Protein AF-A0A2P4NZW6-F1 (afdb_monomer)

Solvent-accessible surface area (backbone atoms only — not comparable to full-atom values): 5683 Å² total; per-residue (Å²): 109,74,93,75,49,62,94,92,62,78,86,78,57,71,41,79,51,67,56,82,43,72,44,77,91,80,63,88,45,75,43,35,42,33,34,40,32,53,57,84,52,56,74,88,53,44,79,39,73,91,43,38,44,83,77,46,68,57,87,76,84,78,60,94,45,75,68,51,56,70,32,68,67,48,51,48,50,48,51,51,53,51,51,53,55,51,62,76,75,108

Mean predicted aligned error: 6.78 Å

pLDDT: mean 86.31, std 10.38, range [50.53, 96.0]

Organism: Rhizophagus irregularis (strain DAOM 181602 / DAOM 197198 / MUCL 43194) (NCBI:txid747089)

Nearest PDB structures (foldseek):
  5ym6-assembly2_C  TM=3.955E-01  e=2.758E+00  Porcine coronavirus HKU15
  5ym6-assembly1_B  TM=3.944E-01  e=3.544E+00  Porcine coronavirus HKU15
  6pkh-assembly1_A-2  TM=3.690E-01  e=8.528E+00  Danio rerio

Structure (mmCIF, N/CA/C/O backbone):
data_AF-A0A2P4NZW6-F1
#
_entry.id   AF-A0A2P4NZW6-F1
#
loop_
_atom_site.group_PDB
_atom_site.id
_atom_site.type_symbol
_atom_site.label_atom_id
_atom_site.label_alt_id
_atom_site.label_comp_id
_atom_site.label_asym_id
_atom_site.label_entity_id
_atom_site.label_seq_id
_atom_site.pdbx_PDB_ins_code
_atom_site.Cartn_x
_atom_site.Cartn_y
_atom_site.Cartn_z
_atom_site.occupancy
_atom_site.B_iso_or_equiv
_atom_site.auth_seq_id
_atom_site.auth_comp_id
_atom_site.auth_asym_id
_atom_site.auth_atom_id
_atom_site.pdbx_PDB_model_num
ATOM 1 N N . VAL A 1 1 ? 19.511 -12.707 -9.817 1.00 81.06 1 VAL A N 1
ATOM 2 C CA . VAL A 1 1 ? 18.324 -12.310 -10.609 1.00 81.06 1 VAL A CA 1
ATOM 3 C C . VAL A 1 1 ? 18.699 -12.002 -12.053 1.00 81.06 1 VAL A C 1
ATOM 5 O O . VAL A 1 1 ? 18.408 -12.834 -12.886 1.00 81.06 1 VAL A O 1
ATOM 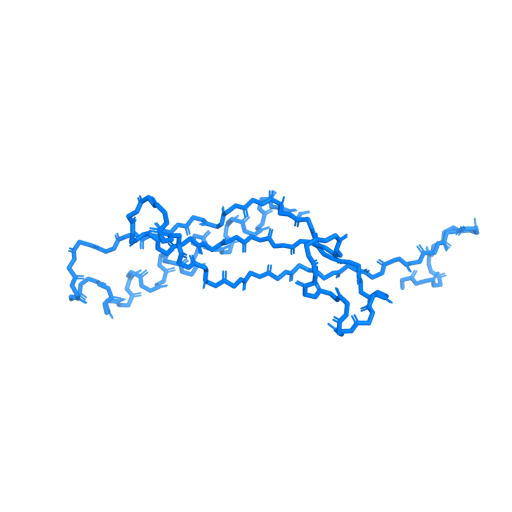8 N N . GLN A 1 2 ? 19.417 -10.919 -12.387 1.00 80.88 2 GLN A N 1
ATOM 9 C CA . GLN A 1 2 ? 19.725 -10.622 -13.805 1.00 80.88 2 GLN A CA 1
ATOM 10 C C . GLN A 1 2 ? 20.519 -11.737 -14.518 1.00 80.88 2 GLN A C 1
ATOM 12 O O . GLN A 1 2 ? 20.182 -12.110 -15.631 1.00 80.88 2 GLN A O 1
ATOM 17 N N . LYS A 1 3 ? 21.534 -12.315 -13.860 1.00 85.19 3 LYS A N 1
ATOM 18 C CA . LYS A 1 3 ? 22.355 -13.407 -14.426 1.00 85.19 3 LYS A CA 1
ATOM 19 C C . LYS A 1 3 ? 21.607 -14.737 -14.612 1.00 85.19 3 LYS A C 1
ATOM 21 O O . LYS A 1 3 ? 22.152 -15.641 -15.226 1.00 85.19 3 LYS A O 1
ATOM 26 N N . SER A 1 4 ? 20.409 -14.873 -14.042 1.00 92.25 4 SER A N 1
ATOM 27 C CA . SER A 1 4 ? 19.588 -16.087 -14.126 1.00 92.25 4 SER A CA 1
ATOM 28 C C . SER A 1 4 ? 18.399 -15.932 -15.078 1.00 92.25 4 SER A C 1
ATOM 30 O O . SER A 1 4 ? 17.557 -16.821 -15.133 1.00 92.25 4 SER A O 1
ATOM 32 N N . LEU A 1 5 ? 18.283 -14.795 -15.773 1.00 92.12 5 LEU A N 1
ATOM 33 C CA . LEU A 1 5 ? 17.213 -14.552 -16.734 1.00 92.12 5 LEU A CA 1
ATOM 34 C C . LEU A 1 5 ? 17.591 -15.070 -18.134 1.00 92.12 5 LEU A C 1
ATOM 36 O O . LEU A 1 5 ? 18.777 -15.107 -18.463 1.00 92.12 5 LEU A O 1
ATOM 40 N N . PRO A 1 6 ? 16.602 -15.434 -18.971 1.00 94.19 6 PRO A N 1
ATOM 41 C CA . PRO A 1 6 ? 16.833 -15.782 -20.370 1.00 94.19 6 PRO A CA 1
ATOM 42 C C . PRO A 1 6 ? 17.517 -14.654 -21.153 1.00 94.19 6 PRO A C 1
ATOM 44 O O . PRO A 1 6 ? 17.348 -13.471 -20.840 1.00 94.19 6 PRO A O 1
ATOM 47 N N . ASN A 1 7 ? 18.232 -15.010 -22.223 1.00 91.19 7 ASN A N 1
ATOM 48 C CA . ASN A 1 7 ? 18.812 -14.022 -23.131 1.00 91.19 7 ASN A CA 1
ATOM 49 C C . ASN A 1 7 ? 17.722 -13.094 -23.690 1.00 91.19 7 ASN A C 1
ATOM 51 O O . ASN A 1 7 ? 16.699 -13.553 -24.193 1.00 91.19 7 ASN A O 1
ATOM 55 N N . GLY A 1 8 ? 17.958 -11.784 -23.591 1.00 89.44 8 GLY A N 1
ATOM 56 C CA . GLY A 1 8 ? 17.015 -10.745 -24.012 1.00 89.44 8 GLY A CA 1
ATOM 57 C C . GLY A 1 8 ? 16.058 -10.247 -22.920 1.00 89.44 8 GLY A C 1
ATOM 58 O O . GLY A 1 8 ? 15.362 -9.262 -23.148 1.00 89.44 8 GLY A O 1
ATOM 59 N N . ALA A 1 9 ? 16.036 -10.856 -21.728 1.00 92.19 9 ALA A N 1
ATOM 60 C CA . ALA A 1 9 ? 15.221 -10.379 -20.611 1.00 92.19 9 ALA A CA 1
ATOM 61 C C . ALA A 1 9 ? 15.975 -9.378 -19.712 1.00 92.19 9 ALA A C 1
ATOM 63 O O . ALA A 1 9 ? 17.145 -9.560 -19.367 1.00 92.19 9 ALA A O 1
ATOM 64 N N . ASN A 1 10 ? 15.266 -8.335 -19.274 1.00 90.50 10 ASN A N 1
ATOM 65 C CA . ASN A 1 10 ? 15.786 -7.290 -18.391 1.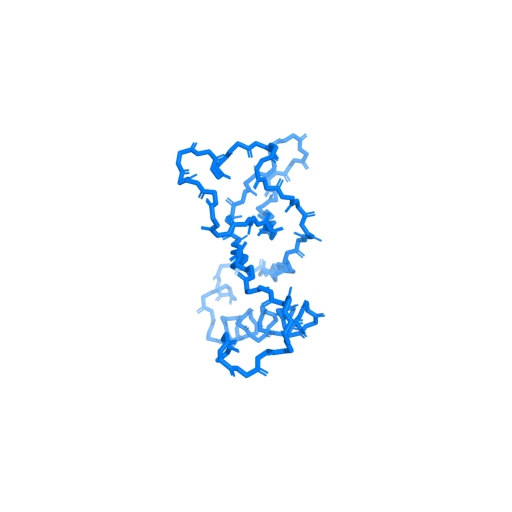00 90.50 10 ASN A CA 1
ATOM 66 C C . ASN A 1 10 ? 14.986 -7.230 -17.088 1.00 90.50 10 ASN A C 1
ATOM 68 O O . ASN A 1 10 ? 13.765 -7.380 -17.092 1.00 90.50 10 ASN A O 1
ATOM 72 N N . VAL A 1 11 ? 15.666 -6.960 -15.973 1.00 91.12 11 VAL A N 1
ATOM 73 C CA . VAL A 1 11 ? 15.002 -6.662 -14.700 1.00 91.12 11 VAL A CA 1
ATOM 74 C C . VAL A 1 11 ? 14.472 -5.230 -14.719 1.00 91.12 11 VAL A C 1
ATOM 76 O O . VAL A 1 11 ? 15.235 -4.277 -14.870 1.00 91.12 11 VAL A O 1
ATOM 79 N N . LEU A 1 12 ? 13.170 -5.076 -14.483 1.00 90.94 12 LEU A N 1
ATOM 80 C CA . LEU A 1 12 ? 12.552 -3.785 -14.199 1.00 90.94 12 LEU A CA 1
ATOM 81 C C . LEU A 1 12 ? 12.284 -3.670 -12.699 1.00 90.94 12 LEU A C 1
ATOM 83 O O . LEU A 1 12 ? 11.618 -4.517 -12.108 1.00 90.94 12 LEU A O 1
ATOM 87 N N . SER A 1 13 ? 12.805 -2.611 -12.081 1.00 92.38 13 SER A N 1
ATOM 88 C CA . SER A 1 13 ? 12.507 -2.313 -10.682 1.00 92.38 13 SER A CA 1
ATOM 89 C C . SER A 1 13 ? 11.119 -1.692 -10.559 1.00 92.38 13 SER A C 1
ATOM 91 O O . SER A 1 13 ? 10.765 -0.785 -11.316 1.00 92.38 13 SER A O 1
ATOM 93 N N . VAL A 1 14 ? 10.358 -2.153 -9.574 1.00 92.56 14 VAL A N 1
ATOM 94 C CA . VAL A 1 14 ? 9.031 -1.650 -9.219 1.00 92.56 14 VAL A CA 1
ATOM 95 C C . VAL A 1 14 ? 9.056 -1.221 -7.759 1.00 92.56 14 VAL A C 1
ATOM 97 O O . VAL A 1 14 ? 9.682 -1.864 -6.919 1.00 92.56 14 VAL A O 1
ATOM 100 N N . ILE A 1 15 ? 8.355 -0.134 -7.454 1.00 92.94 15 ILE A N 1
ATOM 101 C CA . ILE A 1 15 ? 8.139 0.349 -6.096 1.00 92.94 15 ILE A CA 1
ATOM 102 C C . ILE A 1 15 ? 6.636 0.353 -5.833 1.00 92.94 15 ILE A C 1
ATOM 104 O O . ILE A 1 15 ? 5.873 1.039 -6.517 1.00 92.94 15 ILE A O 1
ATOM 108 N N . LEU A 1 16 ? 6.236 -0.386 -4.802 1.00 90.50 16 LEU A N 1
ATOM 109 C CA . LEU A 1 16 ? 4.918 -0.288 -4.190 1.00 90.50 16 LEU A CA 1
ATOM 110 C C . LEU A 1 16 ? 5.039 0.571 -2.937 1.00 90.50 16 LEU A C 1
ATOM 112 O O . LEU A 1 16 ? 5.911 0.331 -2.101 1.00 90.50 16 LEU A O 1
ATOM 116 N N . TYR A 1 17 ? 4.177 1.570 -2.793 1.00 87.44 17 TYR A N 1
ATOM 117 C CA . TYR A 1 17 ? 4.112 2.348 -1.562 1.00 87.44 17 TYR A CA 1
ATOM 118 C C . TYR A 1 17 ? 2.673 2.710 -1.216 1.00 87.44 17 TYR A C 1
ATOM 120 O O . TYR A 1 17 ? 1.825 2.873 -2.090 1.00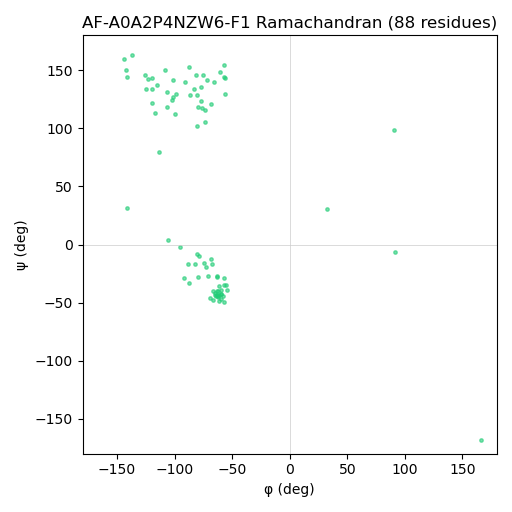 87.44 17 TYR A O 1
ATOM 128 N N . SER A 1 18 ? 2.405 2.836 0.080 1.00 86.12 18 SER A N 1
ATOM 129 C CA . SER A 1 18 ? 1.128 3.308 0.599 1.00 86.12 18 SER A CA 1
ATOM 130 C C . SER A 1 18 ? 1.375 4.496 1.512 1.00 86.12 18 SER A C 1
ATOM 132 O O . SER A 1 18 ? 2.273 4.452 2.352 1.00 86.12 18 SER A O 1
ATOM 134 N N . ASP A 1 19 ? 0.583 5.548 1.330 1.00 78.50 19 ASP A N 1
ATOM 135 C CA . ASP A 1 19 ? 0.555 6.708 2.214 1.00 78.50 19 ASP A CA 1
ATOM 136 C C . ASP A 1 19 ? -0.882 6.943 2.680 1.00 78.50 19 ASP A C 1
ATOM 138 O O . ASP A 1 19 ? -1.834 6.655 1.955 1.00 78.50 19 ASP A O 1
ATOM 142 N N . ALA A 1 20 ? -1.047 7.413 3.913 1.00 71.81 20 ALA A N 1
ATOM 143 C CA . ALA A 1 20 ? -2.356 7.712 4.470 1.00 71.81 20 ALA A CA 1
ATOM 144 C C . ALA A 1 20 ? -2.890 8.993 3.826 1.00 71.81 20 ALA A C 1
ATOM 146 O O . ALA A 1 20 ? -2.455 10.092 4.163 1.00 71.81 20 ALA A O 1
ATOM 147 N N . THR A 1 21 ? -3.861 8.871 2.926 1.00 69.75 21 THR A N 1
ATOM 148 C CA . THR A 1 21 ? -4.506 10.036 2.317 1.00 69.75 21 THR A CA 1
ATOM 149 C C . THR A 1 21 ? -5.850 10.278 2.981 1.00 69.75 21 THR A C 1
ATOM 151 O O . THR A 1 21 ? -6.692 9.382 3.069 1.00 69.75 21 THR A O 1
ATOM 154 N N . THR A 1 22 ? -6.069 11.500 3.453 1.00 63.09 22 THR A N 1
ATOM 155 C CA . THR A 1 22 ? -7.391 11.932 3.907 1.00 63.09 22 THR A CA 1
ATOM 156 C C . THR A 1 22 ? -8.218 12.281 2.678 1.00 63.09 22 THR A C 1
ATOM 158 O O . THR A 1 22 ? -7.848 13.188 1.937 1.00 63.09 22 THR A O 1
ATOM 161 N N . ARG A 1 23 ? -9.330 11.575 2.451 1.00 63.28 23 ARG A N 1
ATOM 162 C CA . ARG A 1 23 ? -10.301 11.957 1.421 1.00 63.28 23 ARG A CA 1
ATOM 163 C C . ARG A 1 23 ? -11.178 13.075 1.988 1.00 63.28 23 ARG A C 1
ATOM 165 O O . ARG A 1 23 ? -12.041 12.833 2.832 1.00 63.28 23 ARG A O 1
ATOM 172 N N . ASP A 1 24 ? -10.910 14.310 1.586 1.00 55.22 24 ASP A N 1
ATOM 173 C CA . ASP A 1 24 ? -11.581 15.520 2.084 1.00 55.22 24 ASP A CA 1
ATOM 174 C C . ASP A 1 24 ? -12.962 15.753 1.443 1.00 55.22 24 ASP A C 1
ATOM 176 O O . ASP A 1 24 ? -13.859 16.269 2.105 1.00 55.22 24 ASP A O 1
ATOM 180 N N . HIS A 1 25 ? -13.180 15.277 0.215 1.00 57.31 25 HIS A N 1
ATOM 181 C CA . HIS A 1 25 ? -14.414 15.522 -0.540 1.00 57.31 25 HIS A CA 1
ATOM 182 C C . HIS A 1 25 ? -15.669 14.766 -0.058 1.00 57.31 25 HIS A C 1
ATOM 184 O O . HIS A 1 25 ? -16.774 15.173 -0.403 1.00 57.31 25 HIS A O 1
ATOM 190 N N . LEU A 1 26 ? -15.545 13.671 0.709 1.00 57.38 26 LEU A N 1
ATOM 191 C CA . LEU A 1 26 ? -16.694 12.807 1.052 1.00 57.38 26 LEU A CA 1
ATOM 192 C C . LEU A 1 26 ? -16.673 12.268 2.494 1.00 57.38 26 LEU A C 1
ATOM 194 O O . LEU A 1 26 ? -17.151 11.172 2.774 1.00 57.38 26 LEU A O 1
ATOM 198 N N . GLY A 1 27 ? -16.116 13.048 3.422 1.00 50.53 27 GLY A N 1
ATOM 199 C CA . GLY A 1 27 ? -16.187 12.765 4.854 1.00 50.53 27 GLY A CA 1
ATOM 200 C C . GLY A 1 27 ? -15.038 11.910 5.381 1.00 50.53 27 GLY A C 1
ATOM 201 O O . GLY A 1 27 ? -15.080 10.688 5.302 1.00 50.53 27 GLY A O 1
ATOM 202 N N . LYS A 1 28 ? -14.048 12.592 5.978 1.00 60.09 28 LYS A N 1
ATOM 203 C CA . LYS A 1 28 ? -13.148 12.209 7.098 1.00 60.09 28 LYS A CA 1
ATOM 204 C C . LYS A 1 28 ? -12.744 10.731 7.240 1.00 60.09 28 LYS A C 1
ATOM 206 O O . LYS A 1 28 ? -12.482 10.258 8.346 1.00 60.09 28 LYS A O 1
ATOM 211 N N . THR A 1 29 ? -12.661 9.994 6.147 1.00 59.59 29 THR A N 1
ATOM 212 C CA . THR A 1 29 ? -12.154 8.631 6.117 1.00 59.59 29 THR A CA 1
ATOM 213 C C . THR A 1 29 ? -10.722 8.728 5.624 1.00 59.59 29 THR A C 1
ATOM 215 O O . THR A 1 29 ? -10.436 9.179 4.517 1.00 59.59 29 THR A O 1
ATOM 218 N N . SER A 1 30 ? -9.788 8.411 6.521 1.00 66.12 30 SER A N 1
ATOM 219 C CA . SER A 1 30 ? -8.416 8.149 6.107 1.00 66.12 30 SER A CA 1
ATOM 220 C C . SER A 1 30 ? -8.466 6.845 5.333 1.00 66.12 30 SER A C 1
ATOM 222 O O . SER A 1 30 ? -8.938 5.851 5.877 1.00 66.12 30 SER A O 1
ATOM 224 N N . GLU A 1 31 ? -8.052 6.885 4.075 1.00 78.94 31 GLU A N 1
ATOM 225 C CA . GLU A 1 31 ? -7.877 5.722 3.215 1.00 78.94 31 GLU A CA 1
ATOM 226 C C . GLU A 1 31 ? -6.370 5.510 3.015 1.00 78.94 31 GLU A C 1
ATOM 228 O O . GLU A 1 31 ? -5.581 6.457 3.062 1.00 78.94 31 GLU A O 1
ATOM 233 N N . HIS A 1 32 ? -5.953 4.261 2.817 1.00 84.75 32 HIS A N 1
ATOM 234 C CA . HIS A 1 32 ? -4.554 3.911 2.573 1.00 84.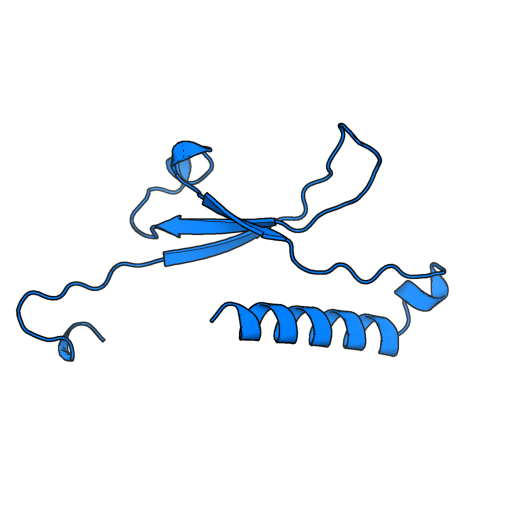75 32 HIS A CA 1
ATOM 235 C C . HIS A 1 32 ? -4.420 3.368 1.147 1.00 84.75 32 HIS A C 1
ATOM 237 O O . HIS A 1 32 ? -4.422 2.148 0.961 1.00 84.75 32 HIS A O 1
ATOM 243 N N . PRO A 1 33 ? -4.365 4.239 0.122 1.00 88.69 33 PRO A N 1
ATOM 244 C CA . PRO A 1 33 ? -4.116 3.808 -1.245 1.00 88.69 33 PRO A CA 1
ATOM 245 C C . PRO A 1 33 ? -2.762 3.106 -1.359 1.00 88.69 33 PRO A C 1
ATOM 247 O O . PRO A 1 33 ? -1.810 3.439 -0.651 1.00 88.69 33 PRO A O 1
ATOM 250 N N . ILE A 1 34 ? -2.677 2.149 -2.274 1.00 90.06 34 ILE A N 1
ATOM 251 C CA . ILE A 1 34 ? -1.437 1.518 -2.717 1.00 90.06 34 ILE A CA 1
ATOM 252 C C . ILE A 1 34 ? -1.138 2.056 -4.105 1.00 90.06 34 ILE A C 1
ATOM 254 O O . ILE A 1 34 ? -1.915 1.855 -5.039 1.00 90.06 34 ILE A O 1
ATOM 258 N N . TYR A 1 35 ? -0.002 2.726 -4.239 1.00 91.44 35 TYR A N 1
ATOM 259 C CA . TYR A 1 35 ? 0.499 3.198 -5.514 1.00 91.44 35 TYR A CA 1
ATOM 260 C C . TYR A 1 35 ? 1.598 2.280 -6.036 1.00 91.44 35 TYR A C 1
ATOM 262 O O . TYR A 1 35 ? 2.468 1.825 -5.293 1.00 91.44 35 TYR A O 1
ATOM 270 N N . PHE A 1 36 ? 1.571 2.076 -7.345 1.00 92.25 36 PHE A N 1
ATOM 271 C CA . PHE A 1 36 ? 2.586 1.391 -8.127 1.00 92.25 36 PHE A CA 1
ATOM 272 C C . PHE A 1 36 ? 3.374 2.418 -8.941 1.00 92.25 36 PHE A C 1
ATOM 274 O O . PHE A 1 36 ? 2.783 3.265 -9.612 1.00 92.25 36 PHE A O 1
ATOM 281 N N . THR A 1 37 ? 4.703 2.357 -8.901 1.00 94.62 37 THR A N 1
ATOM 282 C CA . THR A 1 37 ? 5.584 3.168 -9.755 1.00 94.62 37 THR A CA 1
ATOM 283 C C . THR A 1 37 ? 6.816 2.371 -10.170 1.00 94.62 37 THR A C 1
ATOM 285 O O . THR A 1 37 ? 7.186 1.390 -9.525 1.00 94.62 37 THR A O 1
ATOM 288 N N . LEU A 1 38 ? 7.473 2.795 -11.246 1.00 94.00 38 LEU A N 1
ATOM 289 C CA . LEU A 1 38 ? 8.713 2.174 -11.693 1.00 94.00 38 LEU A CA 1
ATOM 290 C C . LEU A 1 38 ? 9.902 2.751 -10.919 1.00 94.00 38 LEU A C 1
ATOM 292 O O . LEU A 1 38 ? 10.050 3.966 -10.764 1.00 94.00 38 LEU A O 1
ATOM 296 N N . GLY A 1 39 ? 10.783 1.871 -10.454 1.00 92.44 39 GLY A N 1
ATOM 297 C CA . GLY A 1 39 ? 11.964 2.237 -9.674 1.00 92.44 39 GLY A CA 1
ATOM 298 C C . GLY A 1 39 ? 13.018 3.011 -10.468 1.00 92.44 39 GLY A C 1
ATOM 299 O O . GLY A 1 39 ? 13.863 3.669 -9.868 1.00 92.44 39 GLY A O 1
ATOM 300 N N . ASN A 1 40 ? 12.951 2.985 -11.802 1.00 91.50 40 ASN A N 1
ATOM 301 C CA . ASN A 1 40 ? 13.824 3.763 -12.684 1.00 91.50 40 ASN A CA 1
ATOM 302 C C . ASN A 1 40 ? 13.384 5.234 -12.844 1.00 91.50 40 ASN A C 1
ATOM 304 O O . ASN A 1 40 ? 14.120 6.028 -13.429 1.00 91.50 40 ASN A O 1
ATOM 308 N N . ILE A 1 41 ? 12.212 5.626 -12.332 1.00 92.62 41 ILE A N 1
ATOM 309 C CA . ILE A 1 41 ? 11.748 7.015 -12.378 1.00 92.62 41 ILE A CA 1
ATOM 310 C C . ILE A 1 41 ? 12.416 7.813 -11.247 1.00 92.62 41 ILE A C 1
ATOM 312 O O . ILE A 1 41 ? 12.364 7.449 -10.068 1.00 92.62 41 ILE A O 1
ATOM 316 N N . VAL A 1 42 ? 13.013 8.957 -11.592 1.00 91.75 42 VAL A N 1
ATOM 317 C CA . VAL A 1 42 ? 13.625 9.881 -10.621 1.00 91.75 42 VAL A CA 1
ATOM 318 C C . VAL A 1 42 ? 12.622 10.329 -9.547 1.00 91.75 42 VAL A C 1
ATOM 320 O O . VAL A 1 42 ? 11.439 10.538 -9.826 1.00 91.75 42 VAL A O 1
ATOM 323 N N . SER A 1 43 ? 13.083 10.496 -8.302 1.00 87.25 43 SER A N 1
ATOM 324 C CA . SER A 1 43 ? 12.222 10.807 -7.143 1.00 87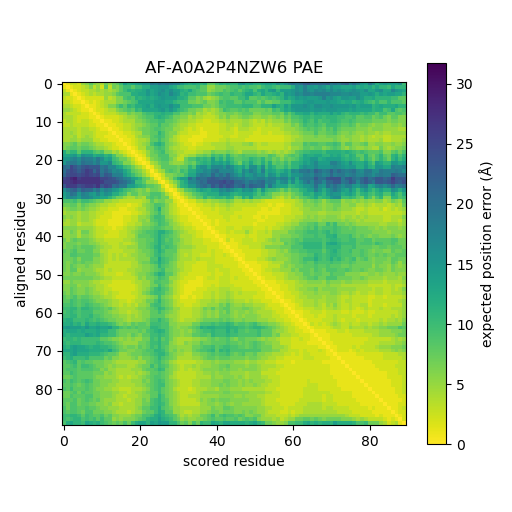.25 43 SER A CA 1
ATOM 325 C C . SER A 1 43 ? 11.350 12.049 -7.350 1.00 87.25 43 SER A C 1
ATOM 327 O O . SER A 1 43 ? 10.168 12.025 -7.015 1.00 87.25 43 SER A O 1
ATOM 329 N N . CYS A 1 44 ? 11.888 13.098 -7.981 1.00 88.94 44 CYS A N 1
ATOM 330 C CA . CYS A 1 44 ? 11.153 14.332 -8.268 1.00 88.94 44 CYS A CA 1
ATOM 331 C C . CYS A 1 44 ? 9.963 14.129 -9.226 1.00 88.94 44 CYS A C 1
ATOM 333 O O . CYS A 1 44 ? 8.983 14.870 -9.154 1.00 88.94 44 CYS A O 1
ATOM 335 N N . ARG A 1 45 ? 10.014 13.113 -10.099 1.00 90.62 45 ARG A N 1
ATOM 336 C CA . ARG A 1 45 ? 8.926 12.773 -11.029 1.00 90.62 45 ARG A CA 1
ATOM 337 C C . ARG A 1 45 ? 7.959 11.740 -10.457 1.00 90.62 45 ARG A C 1
ATOM 339 O O . ARG A 1 45 ? 6.781 11.808 -10.787 1.00 90.62 45 ARG A O 1
ATOM 346 N N . ARG A 1 46 ? 8.403 10.852 -9.558 1.00 89.44 46 ARG A N 1
ATOM 347 C CA . ARG A 1 46 ? 7.573 9.778 -8.964 1.00 89.44 46 ARG A CA 1
ATOM 348 C C . ARG A 1 46 ? 6.311 10.264 -8.245 1.00 89.44 46 ARG A C 1
ATOM 350 O O . ARG A 1 46 ? 5.316 9.547 -8.215 1.00 89.44 46 ARG A O 1
ATOM 357 N N . ASN A 1 47 ? 6.320 11.480 -7.700 1.00 84.19 47 ASN A N 1
ATOM 358 C CA . ASN A 1 47 ? 5.151 12.030 -7.006 1.00 84.19 47 ASN A CA 1
ATOM 359 C C . ASN A 1 47 ? 4.066 12.571 -7.947 1.00 84.19 47 ASN A C 1
ATOM 361 O O . ASN A 1 47 ? 2.961 12.868 -7.487 1.00 84.19 47 ASN A O 1
ATOM 365 N N . ARG A 1 48 ? 4.343 12.692 -9.250 1.00 90.94 48 ARG A N 1
ATOM 366 C CA . ARG A 1 48 ? 3.366 13.183 -10.223 1.00 90.94 48 ARG A CA 1
ATOM 367 C C . ARG A 1 48 ? 2.313 12.111 -10.536 1.00 90.94 48 ARG A C 1
ATOM 369 O O . ARG A 1 48 ? 2.668 10.937 -10.603 1.00 90.94 48 ARG A O 1
ATOM 376 N N . PRO A 1 49 ? 1.044 12.492 -10.786 1.00 88.00 49 PRO A N 1
ATOM 377 C CA . PRO A 1 49 ? -0.033 11.540 -11.071 1.00 88.00 49 PRO A CA 1
ATOM 378 C C . PRO A 1 49 ? 0.260 10.595 -12.242 1.00 88.00 49 PRO A C 1
ATOM 380 O O . PRO A 1 49 ? -0.105 9.436 -12.181 1.00 88.00 49 PRO A O 1
ATOM 383 N N . TYR A 1 50 ? 0.970 11.054 -13.275 1.00 89.81 50 TYR A N 1
ATOM 384 C CA . TYR A 1 50 ? 1.317 10.226 -14.437 1.00 89.81 50 TYR A CA 1
ATOM 385 C C . TYR A 1 50 ? 2.434 9.203 -14.169 1.00 89.81 50 TYR A C 1
ATOM 387 O O . TYR A 1 50 ? 2.649 8.301 -14.970 1.00 89.81 50 TYR A O 1
ATOM 395 N N . ALA A 1 51 ? 3.194 9.362 -13.082 1.00 91.94 51 ALA A N 1
ATOM 396 C CA . ALA A 1 51 ? 4.324 8.497 -12.749 1.00 91.94 51 ALA A CA 1
ATOM 397 C C . ALA A 1 51 ? 3.940 7.368 -11.784 1.00 91.94 51 ALA A C 1
ATOM 399 O O . ALA A 1 51 ? 4.792 6.553 -11.422 1.00 91.94 51 ALA A O 1
ATOM 400 N N . LYS A 1 52 ? 2.681 7.334 -11.335 1.00 91.12 52 LYS A N 1
ATOM 401 C CA . LYS A 1 52 ? 2.166 6.350 -10.388 1.00 91.12 52 LYS A CA 1
ATOM 402 C C . LYS A 1 52 ? 0.753 5.929 -10.758 1.00 91.12 52 LYS A C 1
ATOM 404 O O . LYS A 1 52 ? -0.047 6.743 -11.196 1.00 91.12 52 LYS A O 1
ATOM 409 N N . ILE A 1 53 ? 0.438 4.665 -10.531 1.00 91.81 53 ILE A N 1
ATOM 410 C CA . ILE A 1 53 ? -0.893 4.103 -10.763 1.00 91.81 53 ILE A CA 1
ATOM 411 C C . ILE A 1 53 ? -1.467 3.684 -9.413 1.00 91.81 53 ILE A C 1
ATOM 413 O O . ILE A 1 53 ? -0.745 3.128 -8.586 1.00 91.81 53 ILE A O 1
ATOM 417 N N . LEU A 1 54 ? -2.745 3.976 -9.165 1.00 90.62 54 LEU A N 1
ATOM 418 C CA . LEU A 1 54 ? -3.459 3.463 -7.996 1.00 90.62 54 LEU A CA 1
ATOM 419 C C . LEU A 1 54 ? -3.805 1.991 -8.242 1.00 90.62 54 LEU A C 1
ATOM 421 O O . LEU A 1 54 ? -4.552 1.686 -9.166 1.00 90.62 54 LEU A O 1
ATOM 425 N N . LEU A 1 55 ? -3.265 1.095 -7.419 1.00 90.69 55 LEU A N 1
ATOM 426 C CA . LEU A 1 55 ? -3.525 -0.343 -7.509 1.00 90.69 55 LEU A CA 1
ATOM 427 C C . LEU A 1 55 ? -4.770 -0.747 -6.708 1.00 90.69 55 LEU A C 1
ATOM 429 O O . LEU A 1 55 ? -5.494 -1.660 -7.087 1.00 90.69 55 LEU A O 1
ATOM 433 N N . GLY A 1 56 ? -5.025 -0.059 -5.596 1.00 89.38 56 GLY A N 1
ATOM 434 C CA . GLY A 1 56 ? -6.163 -0.331 -4.728 1.00 89.38 56 GLY A CA 1
ATOM 435 C C . GLY A 1 56 ? -6.032 0.354 -3.375 1.00 89.38 56 GLY A C 1
ATOM 436 O O . GLY A 1 56 ? -5.155 1.193 -3.172 1.00 89.38 56 GLY 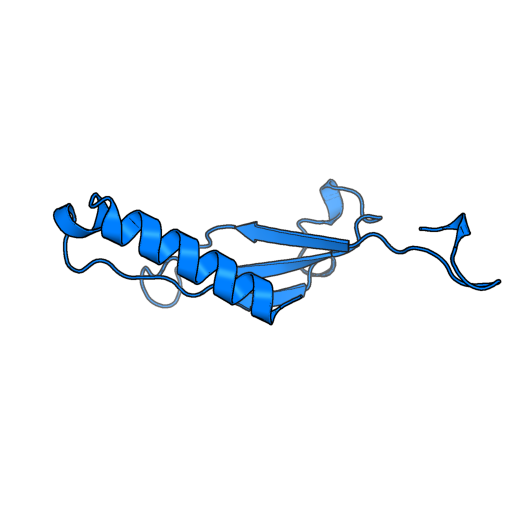A O 1
ATOM 437 N N . TYR A 1 57 ? -6.900 -0.025 -2.442 1.00 87.62 57 TYR A N 1
ATOM 438 C CA . TYR A 1 57 ? -6.939 0.517 -1.087 1.00 87.62 57 TYR A CA 1
ATOM 439 C C . TYR A 1 57 ? -6.700 -0.591 -0.066 1.00 87.62 57 TYR A C 1
ATOM 441 O O . TYR A 1 57 ? -7.313 -1.655 -0.143 1.00 87.62 57 TYR A O 1
ATOM 449 N N . LEU A 1 58 ? -5.831 -0.338 0.914 1.00 87.19 58 LEU A N 1
ATOM 450 C CA . LEU A 1 58 ? -5.641 -1.255 2.033 1.00 87.19 58 LEU A CA 1
ATOM 451 C C . LEU A 1 58 ? -6.855 -1.221 2.968 1.00 87.19 58 LEU A C 1
ATOM 453 O O . LEU A 1 58 ? -7.392 -0.143 3.245 1.00 87.19 58 LEU A O 1
ATOM 457 N N . PRO A 1 59 ? -7.264 -2.380 3.512 1.00 86.19 59 PRO A N 1
ATOM 458 C CA . PRO A 1 59 ? -8.364 -2.453 4.457 1.00 86.19 59 PRO A CA 1
ATOM 459 C C . PRO A 1 59 ? -8.020 -1.736 5.766 1.00 86.19 59 PRO A C 1
ATOM 461 O O . PRO A 1 59 ? -6.917 -1.849 6.308 1.00 86.19 59 PRO A O 1
ATOM 464 N N . ILE A 1 60 ? -9.002 -1.015 6.308 1.00 86.06 60 ILE A N 1
ATOM 465 C CA . ILE A 1 60 ? -8.836 -0.215 7.522 1.00 86.06 60 ILE A CA 1
ATOM 466 C C . ILE A 1 60 ? -9.747 -0.752 8.603 1.00 86.06 60 ILE A C 1
ATOM 468 O O . ILE A 1 60 ? -10.969 -0.635 8.541 1.00 86.06 60 ILE A O 1
ATOM 472 N N . LEU A 1 61 ? -9.121 -1.301 9.640 1.00 88.31 61 LEU A N 1
ATOM 473 C CA . LEU A 1 61 ? -9.832 -1.715 10.833 1.00 88.31 61 LEU A CA 1
ATOM 474 C C . LEU A 1 61 ? -10.238 -0.472 11.636 1.00 88.31 61 LEU A C 1
ATOM 476 O O . LEU A 1 61 ? -9.381 0.273 12.124 1.00 88.31 61 LEU A O 1
ATOM 480 N N . LYS A 1 62 ? -11.546 -0.248 11.776 1.00 88.25 62 LYS A N 1
ATOM 481 C CA . LYS A 1 62 ? -12.096 0.816 12.621 1.00 88.25 62 LYS A CA 1
ATOM 482 C C . LYS A 1 62 ? -12.240 0.298 14.050 1.00 88.25 62 LYS A C 1
ATOM 484 O O . LYS A 1 62 ? -12.800 -0.770 14.275 1.00 88.25 62 LYS A O 1
ATOM 489 N N . ALA A 1 63 ? -11.711 1.052 15.009 1.00 90.50 63 ALA A N 1
ATOM 490 C CA . ALA A 1 63 ? -11.960 0.789 16.420 1.00 90.50 63 ALA A CA 1
ATOM 491 C C . ALA A 1 63 ? -13.312 1.389 16.814 1.00 90.50 63 ALA A C 1
ATOM 493 O O . ALA A 1 63 ? -13.668 2.462 16.327 1.00 90.50 63 ALA A O 1
ATOM 494 N N . LYS A 1 64 ? -14.016 0.721 17.725 1.00 91.00 64 LYS A N 1
ATOM 495 C CA . LYS A 1 64 ? -15.226 1.230 18.371 1.00 91.00 64 LYS A CA 1
ATOM 496 C C . LYS A 1 64 ? -14.901 2.425 19.269 1.00 91.00 64 LYS A C 1
ATOM 498 O O . LYS A 1 64 ? -15.523 3.467 19.142 1.00 91.00 64 LYS A O 1
ATOM 503 N N . ASP A 1 65 ? -13.859 2.283 20.093 1.00 94.19 65 ASP A N 1
ATOM 504 C CA . ASP A 1 65 ? -13.459 3.264 21.106 1.00 94.19 65 ASP A CA 1
ATOM 505 C C . ASP A 1 65 ? -11.931 3.465 21.143 1.00 94.19 65 ASP A C 1
ATOM 507 O O . ASP A 1 65 ? -11.149 2.629 20.670 1.00 94.19 65 ASP A O 1
ATOM 511 N N . ILE A 1 66 ? -11.473 4.560 21.765 1.00 92.31 66 ILE A N 1
ATOM 512 C CA . ILE A 1 66 ? -10.036 4.872 21.926 1.00 92.31 66 ILE A CA 1
ATOM 513 C C . ILE A 1 66 ? -9.317 3.786 22.741 1.00 92.31 66 ILE A C 1
ATOM 515 O O . ILE A 1 66 ? -8.164 3.453 22.450 1.00 92.31 66 ILE A O 1
ATOM 519 N N . SER A 1 67 ? -9.996 3.204 23.734 1.00 93.19 67 SER A N 1
ATOM 520 C CA . SER A 1 67 ? -9.470 2.101 24.546 1.00 93.19 67 SER A CA 1
ATOM 521 C C . SER A 1 67 ? -9.173 0.871 23.683 1.00 93.19 67 SER A C 1
ATOM 523 O O . SER A 1 67 ? -8.056 0.349 23.714 1.00 93.19 67 SER A O 1
ATOM 525 N N . GLN A 1 68 ? -10.119 0.470 22.828 1.00 93.12 68 GLN A N 1
ATOM 526 C CA . GLN A 1 68 ? -9.942 -0.641 21.897 1.00 93.12 68 GLN A CA 1
ATOM 527 C C . GLN A 1 68 ? -8.794 -0.362 20.924 1.00 93.12 68 GLN A C 1
ATOM 529 O O . GLN A 1 68 ? -7.946 -1.227 20.726 1.00 93.12 68 GLN A O 1
ATOM 534 N N . LYS A 1 69 ? -8.700 0.861 20.385 1.00 91.00 69 LYS A N 1
ATOM 535 C CA . LYS A 1 69 ? -7.605 1.266 19.486 1.00 91.00 69 LYS A CA 1
ATOM 536 C C . LYS A 1 69 ? -6.219 1.087 20.120 1.00 91.00 69 LYS A C 1
ATOM 538 O O . LYS A 1 69 ? -5.264 0.756 19.418 1.00 91.00 69 LYS A O 1
ATOM 543 N N . ARG A 1 70 ? -6.097 1.306 21.436 1.00 92.12 70 ARG A N 1
ATOM 544 C CA . ARG A 1 70 ? -4.844 1.145 22.201 1.00 92.12 70 ARG A CA 1
ATOM 545 C C . ARG A 1 70 ? -4.561 -0.307 22.606 1.00 92.12 70 ARG A C 1
ATOM 547 O O . ARG A 1 70 ? -3.412 -0.633 22.916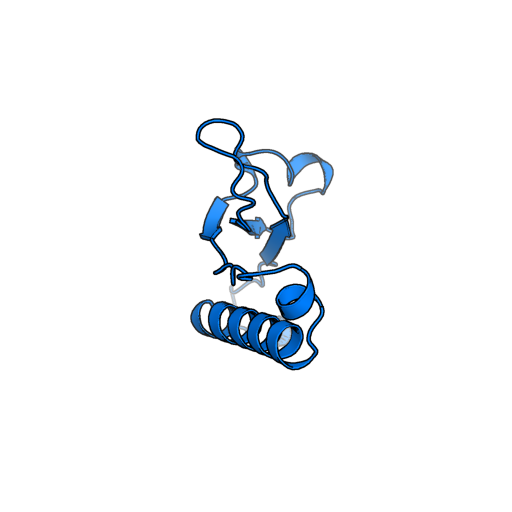 1.00 92.12 70 ARG A O 1
ATOM 554 N N . SER A 1 71 ? -5.563 -1.187 22.559 1.00 95.94 71 SER A N 1
ATOM 555 C CA . SER A 1 71 ? -5.409 -2.599 22.912 1.00 95.94 71 SER A CA 1
ATOM 556 C C . SER A 1 71 ? -4.332 -3.296 22.073 1.00 95.94 71 SER A C 1
ATOM 558 O O . SER A 1 71 ? -4.158 -3.044 20.876 1.00 95.94 71 SER A O 1
ATOM 560 N N . LYS A 1 72 ? -3.596 -4.221 22.700 1.00 96.00 72 LYS A N 1
ATOM 561 C CA . LYS A 1 72 ? -2.600 -5.059 22.017 1.00 96.00 72 LYS A CA 1
ATOM 562 C C . LYS A 1 72 ? -3.257 -5.961 20.968 1.00 96.00 72 LYS A C 1
ATOM 564 O O . LYS A 1 72 ? -2.718 -6.075 19.872 1.00 96.00 72 LYS A O 1
ATOM 569 N N . SER A 1 73 ? -4.428 -6.530 21.267 1.00 94.81 73 SER A N 1
ATOM 570 C CA . SER A 1 73 ? -5.160 -7.401 20.338 1.00 94.81 73 SER A CA 1
ATOM 571 C C . SER A 1 73 ? -5.590 -6.655 19.077 1.00 94.81 73 SER A C 1
ATOM 573 O O . SER A 1 73 ? -5.379 -7.147 17.976 1.00 94.81 73 SER A O 1
ATOM 575 N N . PHE A 1 74 ? -6.094 -5.427 19.221 1.00 94.69 74 PHE A N 1
ATOM 576 C CA . PHE A 1 74 ? -6.485 -4.589 18.087 1.00 94.69 74 PHE A CA 1
ATOM 577 C C . PHE A 1 74 ? -5.291 -4.216 17.201 1.00 94.69 74 PHE A C 1
ATOM 579 O O . PHE A 1 74 ? -5.361 -4.322 15.978 1.00 94.69 74 PHE A O 1
ATOM 586 N N . ARG A 1 75 ? -4.159 -3.827 17.806 1.00 92.25 75 ARG A N 1
ATOM 587 C CA . ARG A 1 75 ? -2.914 -3.556 17.063 1.00 92.25 75 ARG A CA 1
ATOM 588 C C . ARG A 1 75 ? -2.424 -4.787 16.300 1.00 92.25 75 ARG A C 1
ATOM 590 O O . ARG A 1 75 ? -1.955 -4.655 15.171 1.00 92.25 75 ARG A O 1
ATOM 597 N N . LEU A 1 76 ? -2.551 -5.967 16.902 1.00 96.00 76 LEU A N 1
ATOM 598 C CA . LEU A 1 76 ? -2.160 -7.235 16.292 1.00 96.00 76 LEU A CA 1
ATOM 599 C C . LEU A 1 76 ? -3.099 -7.602 15.136 1.00 96.00 76 LEU A C 1
ATOM 601 O O . LEU A 1 76 ? -2.616 -7.881 14.045 1.00 96.00 76 LEU A O 1
ATOM 605 N N . ALA A 1 77 ? -4.414 -7.487 15.329 1.00 94.69 77 ALA A N 1
ATOM 606 C CA . ALA A 1 77 ? -5.411 -7.690 14.281 1.00 94.69 77 ALA A CA 1
ATOM 607 C C . ALA A 1 77 ? -5.188 -6.745 13.094 1.00 94.69 77 ALA A C 1
ATOM 609 O O . ALA A 1 77 ? -5.170 -7.192 11.950 1.00 94.69 77 ALA A O 1
ATOM 610 N N . L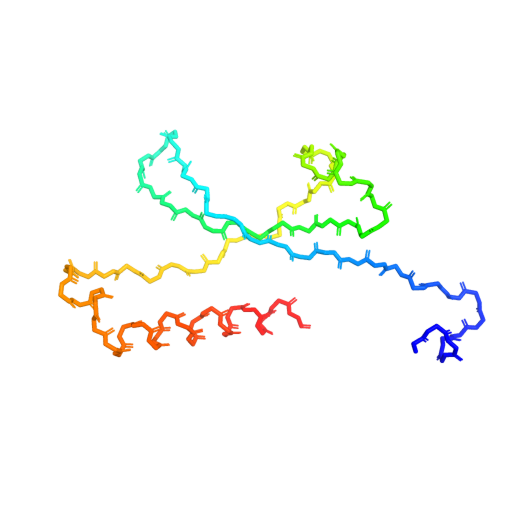YS A 1 78 ? -4.918 -5.457 13.357 1.00 91.62 78 LYS A N 1
ATOM 611 C CA . LYS A 1 78 ? -4.534 -4.500 12.313 1.00 91.62 78 LYS A CA 1
ATOM 612 C C . LYS A 1 78 ? -3.297 -4.991 11.558 1.00 91.62 78 LYS A C 1
ATOM 614 O O . LYS A 1 78 ? -3.319 -5.039 10.339 1.00 91.62 78 LYS A O 1
ATOM 619 N N . ARG A 1 79 ? -2.230 -5.399 12.252 1.00 90.94 79 ARG A N 1
ATOM 620 C CA . ARG A 1 79 ? -1.012 -5.901 11.594 1.00 90.94 79 ARG A CA 1
ATOM 621 C C . ARG A 1 79 ? -1.289 -7.126 10.718 1.00 90.94 79 ARG A C 1
ATOM 623 O O . ARG A 1 79 ? -0.831 -7.151 9.582 1.00 90.94 79 ARG A O 1
ATOM 630 N N . VAL A 1 80 ? -2.028 -8.108 11.231 1.00 94.62 80 VAL A N 1
ATOM 631 C CA . VAL A 1 80 ? -2.376 -9.337 10.497 1.00 94.62 80 VAL A CA 1
ATOM 632 C C . VAL A 1 80 ? -3.202 -9.014 9.259 1.00 94.62 80 VAL A C 1
ATOM 634 O O . VAL A 1 80 ? -2.885 -9.502 8.183 1.00 94.62 80 VAL A O 1
ATOM 637 N N . LEU A 1 81 ? -4.194 -8.132 9.384 1.00 92.94 81 LEU A N 1
ATOM 638 C CA . LEU A 1 81 ? -5.028 -7.698 8.267 1.00 92.94 81 LEU A CA 1
ATOM 639 C C . LEU A 1 81 ? -4.203 -7.046 7.148 1.00 92.94 81 LEU A C 1
ATOM 641 O O . LEU A 1 81 ? -4.414 -7.350 5.979 1.00 92.94 81 LEU A O 1
ATOM 645 N N . TYR A 1 82 ? -3.238 -6.188 7.496 1.00 87.44 82 TYR A N 1
ATOM 646 C CA . TYR A 1 82 ? -2.346 -5.571 6.508 1.00 87.44 82 TYR A CA 1
ATOM 647 C C . TYR A 1 82 ? -1.451 -6.604 5.817 1.00 87.44 82 TYR A C 1
ATOM 649 O O . TYR A 1 82 ? -1.296 -6.554 4.604 1.00 87.44 82 TYR A O 1
ATOM 657 N N . GLN A 1 83 ? -0.876 -7.543 6.571 1.00 89.00 83 GLN A N 1
ATOM 658 C CA . GLN A 1 83 ? -0.038 -8.601 5.995 1.00 89.00 83 GLN A CA 1
ATOM 659 C C . GLN A 1 83 ? -0.844 -9.523 5.078 1.00 89.00 83 GLN A C 1
ATOM 661 O O . GLN A 1 83 ? -0.396 -9.852 3.987 1.00 89.00 83 GLN A O 1
ATOM 666 N N . TYR A 1 84 ? -2.061 -9.880 5.488 1.00 92.00 84 TYR A N 1
ATOM 667 C CA . TYR A 1 84 ? -2.978 -10.669 4.676 1.00 92.00 84 TYR A CA 1
ATOM 668 C C . TYR A 1 84 ? -3.356 -9.946 3.377 1.00 92.00 84 TYR A C 1
ATOM 670 O O . TYR A 1 84 ? -3.291 -10.539 2.307 1.00 92.00 84 TYR A O 1
ATOM 678 N N . ALA A 1 85 ? -3.672 -8.649 3.453 1.00 87.94 85 ALA A N 1
ATOM 679 C CA . ALA A 1 85 ? -3.979 -7.843 2.274 1.00 87.94 85 ALA A CA 1
ATOM 680 C C . ALA A 1 85 ? -2.791 -7.737 1.303 1.00 87.94 85 ALA A C 1
ATOM 682 O O . ALA A 1 85 ? -2.988 -7.811 0.096 1.00 87.94 85 ALA A O 1
ATOM 683 N N . LEU A 1 86 ? -1.565 -7.592 1.817 1.00 84.69 86 LEU A N 1
ATOM 684 C CA . LEU A 1 86 ? -0.361 -7.576 0.982 1.00 84.69 86 LEU A CA 1
ATOM 685 C C . LEU A 1 86 ? -0.098 -8.934 0.324 1.00 84.69 86 LEU A C 1
ATOM 687 O O . LEU A 1 86 ? 0.237 -8.957 -0.850 1.00 84.69 86 LEU A O 1
ATOM 691 N N . ASN A 1 87 ? -0.316 -10.039 1.04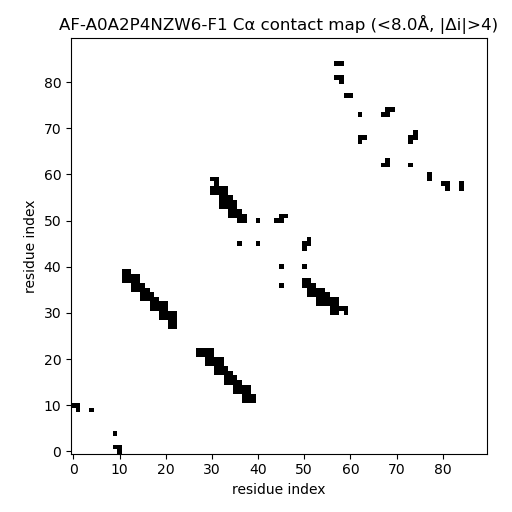1 1.00 88.94 87 ASN A N 1
ATOM 692 C CA . ASN A 1 87 ? -0.154 -11.392 0.502 1.00 88.94 87 ASN A CA 1
ATOM 693 C C . ASN A 1 87 ? -1.135 -11.702 -0.643 1.00 88.94 87 ASN A C 1
ATOM 695 O O . ASN A 1 87 ? -0.838 -12.503 -1.510 1.00 88.94 87 ASN A O 1
ATOM 699 N N . ILE A 1 88 ? -2.310 -11.066 -0.669 1.00 86.69 88 ILE A N 1
ATOM 700 C CA . ILE A 1 88 ? -3.249 -11.202 -1.796 1.00 86.69 88 ILE A CA 1
ATOM 701 C C . ILE A 1 88 ? -2.733 -10.483 -3.056 1.00 86.69 88 ILE A C 1
ATOM 703 O O . ILE A 1 88 ? -3.099 -10.853 -4.168 1.00 86.69 88 ILE A O 1
ATOM 707 N N . LEU A 1 89 ? -1.918 -9.437 -2.895 1.00 78.75 89 LEU A N 1
ATOM 708 C CA . LEU A 1 89 ? -1.439 -8.593 -3.995 1.00 78.75 89 LEU A CA 1
ATOM 709 C C . LEU A 1 89 ? -0.148 -9.101 -4.655 1.00 78.75 89 LEU A C 1
ATOM 711 O O . LEU A 1 89 ? 0.185 -8.614 -5.736 1.00 78.75 89 LEU A O 1
ATOM 715 N N . THR A 1 90 ? 0.590 -10.001 -4.002 1.00 73.19 90 THR A N 1
ATOM 716 C CA . THR A 1 90 ? 1.904 -10.516 -4.433 1.00 73.19 90 THR A CA 1
ATOM 717 C C . THR A 1 90 ? 1.840 -11.994 -4.754 1.00 73.19 90 THR A C 1
ATOM 719 O O . THR A 1 90 ? 2.375 -12.379 -5.814 1.00 73.19 90 THR A O 1
#

Radius of gyration: 17.63 Å; Cα contacts (8 Å, |Δi|>4): 101; chains: 1; bounding box: 39×32×49 Å

Foldseek 3Di:
DQVPDDPPDDDWAKDKDWDFDQPPPPDGDGWTWIKIATPPDDPVCCPDPVRIDTPDTQDDDDDPDPVLVPDPVNVVVRVVSRVVSVVVVD

Secondary structure (DSSP, 8-state):
-GGGSPTT--PPPEEEEE--EEE-TTSSEEEEEEEEEETTS-HHHHTSGGG-EEEEEE--PPPSSHHHHHSHHHHHHHHHHHHHHHHHH-

InterPro domains:
  IPR041078 Plavaka transposase [PF18759] (4-88)

Sequence (90 aa):
VQKSLPNGANVLSVILYSDATTRDHLGKTSEHPIYFTLGNIVSCRRNRPYAKILLGYLPILKAKDISQKRSKSFRLAKRVLYQYALNILT